Protein AF-X1N7U5-F1 (afdb_monomer_lite)

Foldseek 3Di:
DDDDPVVPDFDKDWDWDDDPQKIKIWIWTDDPPDIDTPDIDIDGVVVVPPPPDDPDDPPPDDDDPDD

Secondary structure (DSSP, 8-state):
----GGGGS--EEEEEEE-SSEEEEEEEEEETTEEEEEEEEEEEHHHH-SS-TT---TTS-------

Radius of gyration: 23.16 Å; chains: 1; bounding box: 58×36×52 Å

Organism: NCBI:txid412755

Structure (mmCIF, N/CA/C/O backbone):
data_AF-X1N7U5-F1
#
_entry.id   AF-X1N7U5-F1
#
loop_
_atom_site.group_PDB
_atom_site.id
_atom_site.type_symbol
_atom_site.label_atom_id
_atom_site.label_alt_id
_atom_site.label_comp_id
_atom_site.label_asym_id
_atom_site.label_entity_id
_atom_site.label_seq_id
_atom_site.pdbx_PDB_ins_code
_atom_site.Cartn_x
_atom_site.Cartn_y
_atom_site.Cartn_z
_atom_site.occupancy
_atom_site.B_iso_or_equiv
_atom_site.auth_seq_id
_atom_site.auth_comp_id
_atom_site.auth_asym_id
_atom_site.auth_atom_id
_atom_site.pdbx_P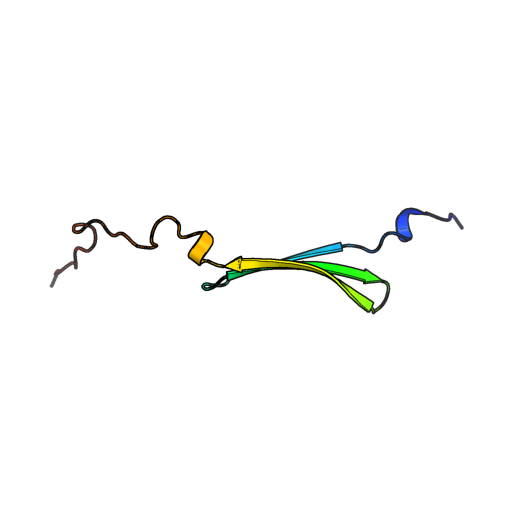DB_model_num
ATOM 1 N N . MET A 1 1 ? 35.656 4.350 -21.528 1.00 40.09 1 MET A N 1
ATOM 2 C CA . MET A 1 1 ? 34.217 4.408 -21.198 1.00 40.09 1 MET A CA 1
ATOM 3 C C . MET A 1 1 ? 33.961 3.278 -20.211 1.00 40.09 1 MET A C 1
ATOM 5 O O . MET A 1 1 ? 34.011 2.123 -20.607 1.00 40.09 1 MET A O 1
ATOM 9 N N . LEU A 1 2 ? 33.908 3.584 -18.914 1.00 45.66 2 LEU A N 1
ATOM 10 C CA . LEU A 1 2 ? 33.845 2.574 -17.851 1.00 45.66 2 LEU A CA 1
ATOM 11 C C . LEU A 1 2 ? 32.423 2.005 -17.782 1.00 45.66 2 LEU A C 1
ATOM 13 O O . LEU A 1 2 ? 31.484 2.744 -17.508 1.00 45.66 2 LEU A O 1
ATOM 17 N N . TRP A 1 3 ? 32.267 0.713 -18.069 1.00 53.72 3 TRP A N 1
ATOM 18 C CA . TRP A 1 3 ? 31.013 -0.012 -17.872 1.00 53.72 3 TRP A CA 1
ATOM 19 C C . TRP A 1 3 ? 30.794 -0.232 -16.376 1.00 53.72 3 TRP A C 1
ATOM 21 O O . TRP A 1 3 ? 31.537 -0.973 -15.736 1.00 53.72 3 TRP A O 1
ATOM 31 N N . THR A 1 4 ? 29.782 0.415 -15.810 1.00 59.84 4 THR A N 1
ATOM 32 C CA . THR A 1 4 ? 29.335 0.197 -14.434 1.00 59.84 4 THR A CA 1
ATOM 33 C C . THR A 1 4 ? 28.160 -0.791 -14.437 1.00 59.84 4 THR A C 1
ATOM 35 O O . THR A 1 4 ? 27.048 -0.429 -14.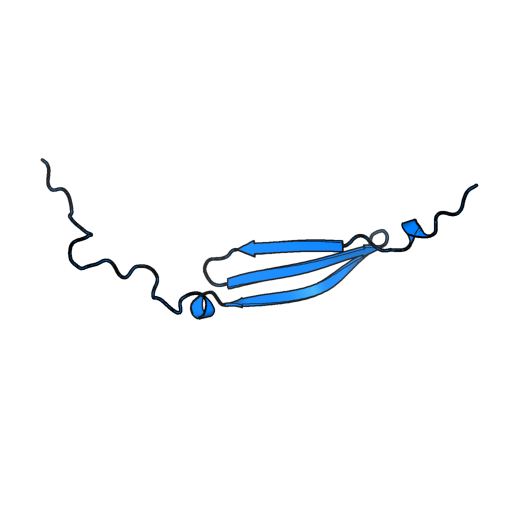814 1.00 59.84 4 THR A O 1
ATOM 38 N N . PRO A 1 5 ? 28.339 -2.047 -13.984 1.00 58.44 5 PRO A N 1
ATOM 39 C CA . PRO A 1 5 ? 27.255 -3.041 -13.934 1.00 58.44 5 PRO A CA 1
ATOM 40 C C . PRO A 1 5 ? 26.100 -2.677 -12.974 1.00 58.44 5 PRO A C 1
ATOM 42 O O . PRO A 1 5 ? 25.061 -3.332 -12.974 1.00 58.44 5 PRO A O 1
ATOM 45 N N . LEU A 1 6 ? 26.253 -1.611 -12.180 1.00 57.44 6 LEU A N 1
ATOM 46 C CA . LEU A 1 6 ? 25.249 -1.090 -11.246 1.00 57.44 6 LEU A CA 1
ATOM 47 C C . LEU A 1 6 ? 24.058 -0.386 -11.921 1.00 57.44 6 LEU A C 1
ATOM 49 O O . LEU A 1 6 ? 23.010 -0.263 -11.292 1.00 57.44 6 LEU A O 1
ATOM 53 N N . GLU A 1 7 ? 24.163 0.035 -13.185 1.00 55.12 7 GLU A N 1
ATOM 54 C CA . GLU A 1 7 ? 23.048 0.698 -13.890 1.00 55.12 7 GLU A CA 1
ATOM 55 C C . GLU A 1 7 ? 21.936 -0.266 -14.352 1.00 55.12 7 GLU A C 1
ATOM 57 O O . GLU A 1 7 ? 20.901 0.168 -14.856 1.00 55.12 7 GLU A O 1
ATOM 62 N N . ILE A 1 8 ? 22.116 -1.579 -14.173 1.00 64.56 8 ILE A N 1
ATOM 63 C CA . ILE A 1 8 ? 21.212 -2.603 -14.722 1.00 64.56 8 ILE A CA 1
ATOM 64 C C . ILE A 1 8 ? 20.061 -2.946 -13.757 1.00 64.56 8 ILE A C 1
ATOM 66 O O . ILE A 1 8 ? 19.049 -3.505 -14.185 1.00 64.56 8 ILE A O 1
ATOM 70 N N . ILE A 1 9 ? 20.159 -2.595 -12.469 1.00 74.56 9 ILE A N 1
ATOM 71 C CA . ILE A 1 9 ? 19.107 -2.908 -11.491 1.00 74.56 9 ILE A CA 1
ATOM 72 C C . ILE A 1 9 ? 18.017 -1.826 -11.561 1.00 74.56 9 ILE A C 1
ATOM 74 O O . ILE A 1 9 ? 18.277 -0.673 -11.208 1.00 74.56 9 ILE A O 1
ATOM 78 N N . PRO A 1 10 ? 16.786 -2.158 -12.000 1.00 79.00 10 PRO A N 1
ATOM 79 C CA . PRO A 1 10 ? 15.711 -1.179 -12.071 1.00 79.00 10 PRO A CA 1
ATOM 80 C C . PRO A 1 10 ? 15.390 -0.660 -10.668 1.00 79.00 10 PRO A C 1
ATOM 82 O O . PRO A 1 10 ? 15.145 -1.438 -9.743 1.00 79.00 10 PRO A O 1
ATOM 85 N N . LYS A 1 11 ? 15.382 0.670 -10.513 1.00 86.69 11 LYS A N 1
ATOM 86 C CA . LYS A 1 11 ? 15.008 1.316 -9.250 1.00 86.69 11 LYS A CA 1
ATOM 87 C C . LYS A 1 11 ? 13.598 0.887 -8.859 1.00 86.69 11 LYS A C 1
ATOM 89 O O . LYS A 1 11 ? 12.691 0.882 -9.697 1.00 86.69 11 LYS A O 1
ATOM 94 N N . LYS A 1 12 ? 13.436 0.560 -7.579 1.00 93.75 12 LYS A N 1
ATOM 95 C CA . LYS A 1 12 ? 12.156 0.195 -6.983 1.00 93.75 12 LYS A CA 1
ATOM 96 C C . LYS A 1 12 ? 11.655 1.291 -6.052 1.00 93.75 12 LYS A C 1
ATOM 98 O O . LYS A 1 12 ? 12.448 2.035 -5.476 1.00 93.75 12 LYS A O 1
ATOM 103 N N . SER A 1 13 ? 10.342 1.405 -5.915 1.00 95.81 13 SER A N 1
ATOM 104 C CA . SER A 1 13 ? 9.692 2.381 -5.042 1.00 95.81 13 SER A CA 1
ATOM 105 C C . SER A 1 13 ? 8.485 1.752 -4.365 1.00 95.81 13 SER A C 1
ATOM 107 O O . SER A 1 13 ? 7.721 1.034 -5.008 1.00 95.81 13 SER A O 1
ATOM 109 N N . LEU A 1 14 ? 8.325 2.035 -3.075 1.00 97.94 14 LEU A N 1
ATOM 110 C CA . LEU A 1 14 ? 7.182 1.602 -2.283 1.00 97.94 14 LEU A CA 1
ATOM 111 C C . LEU A 1 14 ? 6.174 2.751 -2.193 1.00 97.94 14 LEU A C 1
ATOM 113 O O . LEU A 1 14 ? 6.531 3.856 -1.789 1.00 97.94 14 LEU A O 1
ATOM 117 N N . GLY A 1 15 ? 4.929 2.488 -2.576 1.00 97.88 15 GLY A N 1
ATOM 118 C CA . GLY A 1 15 ? 3.793 3.374 -2.352 1.00 97.88 15 GLY A CA 1
ATOM 119 C C . GLY A 1 15 ? 2.896 2.793 -1.269 1.00 97.88 15 GLY A C 1
ATOM 120 O O . GLY A 1 15 ? 2.567 1.609 -1.321 1.00 97.88 15 GLY A O 1
ATOM 121 N N . ILE A 1 16 ? 2.510 3.619 -0.300 1.00 97.88 16 ILE 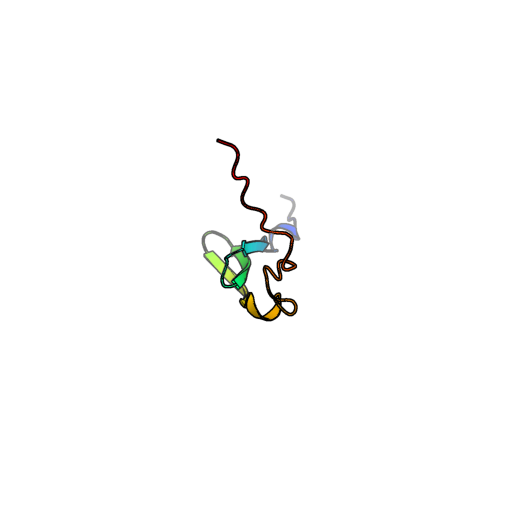A N 1
ATOM 122 C CA . ILE A 1 16 ? 1.576 3.248 0.765 1.00 97.88 16 ILE A CA 1
ATOM 123 C C . ILE A 1 16 ? 0.432 4.257 0.740 1.00 97.88 16 ILE A C 1
ATOM 125 O O . ILE A 1 16 ? 0.666 5.457 0.872 1.00 97.88 16 ILE A O 1
ATOM 129 N N . ASP A 1 17 ? -0.785 3.756 0.565 1.00 97.19 17 ASP A N 1
ATOM 130 C CA . ASP A 1 17 ? -2.025 4.519 0.659 1.00 97.19 17 ASP A CA 1
ATOM 131 C C . ASP A 1 17 ? -2.758 4.119 1.943 1.00 97.19 17 ASP A C 1
ATOM 133 O O . ASP A 1 17 ? -3.045 2.940 2.168 1.00 97.19 17 ASP A O 1
ATOM 137 N N . ILE A 1 18 ? -3.018 5.096 2.810 1.00 95.06 18 ILE A N 1
ATOM 138 C CA . ILE A 1 18 ? -3.645 4.887 4.117 1.00 95.06 18 ILE A CA 1
ATOM 139 C C . ILE A 1 18 ? -5.067 5.435 4.044 1.00 95.06 18 ILE A C 1
ATOM 141 O O . ILE A 1 18 ? -5.309 6.619 4.278 1.00 95.06 18 ILE A O 1
ATOM 145 N N . GLY A 1 19 ? -6.007 4.552 3.718 1.00 91.25 19 GLY A N 1
ATOM 146 C CA . GLY A 1 19 ? -7.433 4.845 3.702 1.00 91.25 19 GLY A CA 1
ATOM 147 C C . GLY A 1 19 ? -8.136 4.405 4.986 1.00 91.25 19 GLY A C 1
ATOM 148 O O . GLY A 1 19 ? -7.618 3.626 5.784 1.00 91.25 19 GLY A O 1
ATOM 149 N N . THR A 1 20 ? -9.373 4.865 5.168 1.00 90.94 20 THR A N 1
ATOM 150 C CA . THR A 1 20 ? -10.222 4.471 6.305 1.00 90.94 20 THR A CA 1
ATOM 151 C C . THR A 1 20 ? -10.648 3.003 6.251 1.00 90.94 20 THR A C 1
ATOM 153 O O . THR A 1 20 ? -10.786 2.363 7.288 1.00 90.94 20 THR A O 1
ATOM 156 N N . SER A 1 21 ? -10.856 2.450 5.054 1.00 90.06 21 SER A N 1
ATOM 157 C CA . SER A 1 21 ? -11.282 1.056 4.871 1.00 90.06 21 SER A CA 1
ATOM 158 C C . SER A 1 21 ? -10.118 0.069 4.805 1.00 90.06 21 SER A C 1
ATOM 160 O O . SER A 1 21 ? -10.281 -1.100 5.152 1.00 90.06 21 SER A O 1
ATOM 162 N N . SER A 1 22 ? -8.948 0.518 4.350 1.00 94.75 22 SER A N 1
ATOM 163 C CA . SER A 1 22 ? -7.791 -0.345 4.119 1.00 94.75 22 SER A CA 1
ATOM 164 C C . SER A 1 22 ? -6.499 0.453 4.020 1.00 94.75 22 SER A C 1
ATOM 166 O O . SER A 1 22 ? -6.508 1.577 3.518 1.00 94.75 22 SER A O 1
ATOM 168 N N . ILE A 1 23 ? -5.386 -0.186 4.364 1.00 95.81 23 ILE A N 1
ATOM 169 C CA . ILE A 1 23 ? -4.050 0.249 3.958 1.00 95.81 23 ILE A CA 1
ATOM 170 C C . ILE A 1 23 ? -3.662 -0.551 2.718 1.00 95.81 23 ILE A C 1
ATOM 172 O O . ILE A 1 23 ? -3.659 -1.783 2.754 1.00 95.81 23 ILE A O 1
ATOM 176 N N . LYS A 1 24 ? -3.330 0.133 1.624 1.00 97.62 24 LYS A N 1
ATOM 177 C CA . LYS A 1 24 ? -2.868 -0.496 0.383 1.00 97.62 24 LYS A CA 1
ATOM 178 C C . LYS A 1 24 ? -1.389 -0.201 0.176 1.00 97.62 24 LYS A C 1
ATOM 180 O O . LYS A 1 24 ? -0.916 0.897 0.454 1.00 97.62 24 LYS A O 1
ATOM 185 N N . MET A 1 25 ? -0.656 -1.190 -0.311 1.00 98.38 25 MET A N 1
ATOM 186 C CA . MET A 1 25 ? 0.785 -1.126 -0.523 1.00 98.38 25 MET A CA 1
ATOM 187 C C . MET A 1 25 ? 1.115 -1.615 -1.926 1.00 98.38 25 MET A C 1
ATOM 189 O O . MET A 1 25 ? 0.607 -2.644 -2.370 1.00 98.38 25 MET A O 1
ATOM 193 N N . VAL A 1 26 ? 1.980 -0.884 -2.620 1.00 98.38 26 VAL A N 1
ATOM 194 C CA . VAL A 1 26 ? 2.450 -1.235 -3.962 1.00 98.38 26 VAL A CA 1
ATOM 195 C C . VAL A 1 26 ? 3.958 -1.113 -4.044 1.00 98.38 26 VAL A C 1
ATOM 197 O O . VAL A 1 26 ? 4.535 -0.119 -3.614 1.00 98.38 26 VAL A O 1
ATOM 200 N N . GLU A 1 27 ? 4.600 -2.098 -4.652 1.00 98.31 27 GLU A N 1
ATOM 201 C CA . GLU A 1 27 ? 5.998 -2.007 -5.058 1.00 98.31 27 GLU A CA 1
ATOM 202 C C . GLU A 1 27 ? 6.032 -1.802 -6.570 1.00 98.31 27 GLU A C 1
ATOM 204 O O . GLU A 1 27 ? 5.530 -2.631 -7.331 1.00 98.31 27 GLU A O 1
ATOM 209 N N . LEU A 1 28 ? 6.611 -0.692 -7.016 1.00 97.62 28 LEU A N 1
ATOM 210 C CA . LEU A 1 28 ? 6.767 -0.378 -8.430 1.00 97.62 28 LEU A CA 1
ATOM 211 C C . LEU A 1 28 ? 8.239 -0.428 -8.817 1.00 97.62 28 LEU A C 1
ATOM 213 O O . LEU A 1 28 ? 9.094 0.068 -8.084 1.00 97.62 28 LEU A O 1
ATOM 217 N N . SER A 1 29 ? 8.530 -0.947 -10.004 1.00 95.69 29 SER A N 1
ATOM 218 C CA . SER A 1 29 ? 9.823 -0.771 -10.664 1.00 95.69 29 SER A CA 1
ATOM 219 C C . SER A 1 29 ? 9.661 0.026 -11.959 1.00 95.69 29 SER A C 1
ATOM 221 O O . SER A 1 29 ? 8.593 0.037 -12.586 1.00 95.69 29 SER A O 1
ATOM 223 N N . ARG A 1 30 ? 10.723 0.728 -12.368 1.00 91.44 30 ARG A N 1
ATOM 224 C CA . ARG A 1 30 ? 10.773 1.453 -13.647 1.00 91.44 30 ARG A CA 1
ATOM 225 C C . ARG A 1 30 ? 11.974 0.997 -14.466 1.00 91.44 30 ARG A C 1
ATOM 227 O O . ARG A 1 30 ? 13.101 1.004 -13.977 1.00 91.44 30 ARG A O 1
ATOM 234 N N . ARG A 1 31 ? 11.733 0.669 -15.737 1.00 88.56 31 ARG A N 1
ATOM 235 C CA . ARG A 1 31 ? 12.777 0.439 -16.745 1.00 88.56 31 ARG A CA 1
ATOM 236 C C . ARG A 1 31 ? 12.438 1.244 -17.998 1.00 88.56 31 ARG A C 1
ATOM 238 O O . ARG A 1 31 ? 11.464 0.937 -18.683 1.00 88.56 31 ARG A O 1
ATOM 245 N N . GLY A 1 32 ? 13.222 2.286 -18.277 1.00 86.69 32 GLY A N 1
ATOM 246 C CA . GLY A 1 32 ? 12.868 3.282 -19.295 1.00 86.69 32 GLY A CA 1
ATOM 247 C C . GLY A 1 32 ? 11.514 3.924 -18.976 1.00 86.69 32 GLY A C 1
ATOM 248 O O . GLY A 1 32 ? 11.271 4.320 -17.838 1.00 86.69 32 GLY A O 1
ATOM 249 N N . GLU A 1 33 ? 10.604 3.956 -19.947 1.00 88.62 33 GLU A N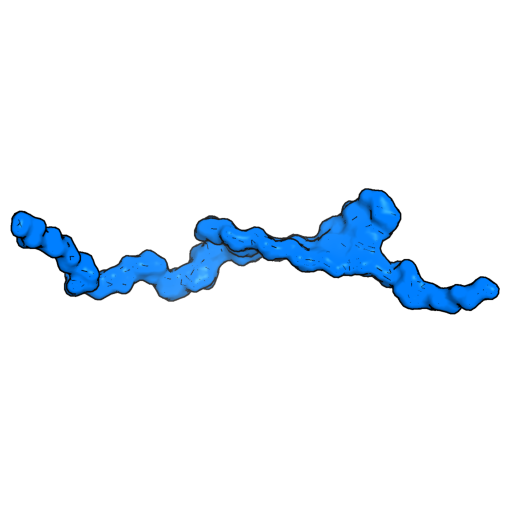 1
ATOM 250 C CA . GLU A 1 33 ? 9.239 4.480 -19.771 1.00 88.62 33 GLU A CA 1
ATOM 251 C C . GLU A 1 33 ? 8.247 3.461 -19.191 1.00 88.62 33 GLU A C 1
ATOM 253 O O . GLU A 1 33 ? 7.148 3.817 -18.765 1.00 88.62 33 GLU A O 1
ATOM 258 N N . ARG A 1 34 ? 8.626 2.180 -19.116 1.00 91.44 34 ARG A N 1
ATOM 259 C CA . ARG A 1 34 ? 7.739 1.140 -18.598 1.00 91.44 34 ARG A CA 1
ATOM 260 C C . ARG A 1 34 ? 7.765 1.127 -17.071 1.00 91.44 34 ARG A C 1
ATOM 262 O O . ARG A 1 34 ? 8.817 0.932 -16.458 1.00 91.44 34 ARG A O 1
ATOM 269 N N . ARG A 1 35 ? 6.583 1.261 -16.468 1.00 93.62 35 ARG A N 1
ATOM 270 C CA . ARG A 1 35 ? 6.339 0.996 -15.044 1.00 93.62 35 ARG A CA 1
ATOM 271 C C . ARG A 1 35 ? 5.790 -0.418 -14.884 1.00 93.62 35 ARG A C 1
ATOM 273 O O . ARG A 1 35 ? 4.937 -0.837 -15.666 1.00 93.62 35 ARG A O 1
ATOM 280 N N . LYS A 1 36 ? 6.280 -1.151 -13.891 1.00 95.69 36 LYS A N 1
ATOM 281 C CA . LYS A 1 36 ? 5.801 -2.491 -13.544 1.00 95.69 36 LYS A CA 1
ATOM 282 C C . LYS A 1 36 ? 5.372 -2.503 -12.082 1.00 95.69 36 LYS A C 1
ATOM 284 O O . LYS A 1 36 ? 6.105 -2.009 -11.231 1.00 95.69 36 LYS A O 1
ATOM 289 N N . LEU A 1 37 ? 4.198 -3.070 -11.815 1.00 97.19 37 LEU A N 1
ATOM 290 C CA . LEU A 1 3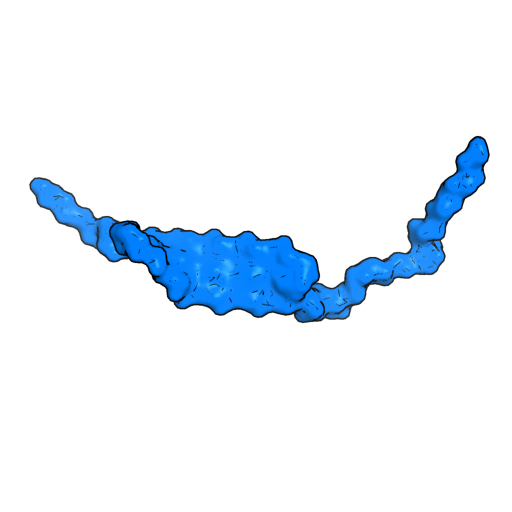7 ? 3.773 -3.442 -10.470 1.00 97.19 37 LEU A CA 1
ATOM 291 C C . LEU A 1 37 ? 4.448 -4.766 -10.120 1.00 97.19 37 LEU A C 1
ATOM 293 O O . LEU A 1 37 ? 4.184 -5.780 -10.761 1.00 97.19 37 LEU A O 1
ATOM 297 N N . GLU A 1 38 ? 5.381 -4.723 -9.178 1.00 97.81 38 GLU A N 1
ATOM 298 C CA . GLU A 1 38 ? 6.117 -5.901 -8.718 1.00 97.81 38 GLU A CA 1
ATOM 299 C C . GLU A 1 38 ? 5.329 -6.652 -7.651 1.00 97.81 38 GLU A C 1
ATOM 301 O O . GLU A 1 38 ? 5.235 -7.873 -7.712 1.00 97.81 38 GLU A O 1
ATOM 306 N N . ASN A 1 39 ? 4.728 -5.919 -6.712 1.00 98.12 39 ASN A N 1
ATOM 307 C CA . ASN A 1 39 ? 3.909 -6.477 -5.645 1.00 98.12 39 ASN A CA 1
ATOM 308 C C . ASN A 1 39 ? 2.738 -5.561 -5.304 1.00 98.12 39 ASN A C 1
ATOM 310 O O . ASN A 1 39 ? 2.808 -4.339 -5.462 1.00 98.12 39 ASN A O 1
ATOM 314 N N . TYR A 1 40 ? 1.685 -6.182 -4.784 1.00 98.12 40 TYR A N 1
ATOM 315 C CA . TYR A 1 40 ? 0.502 -5.530 -4.248 1.00 98.12 40 TYR A CA 1
ATOM 316 C C . TYR A 1 40 ? 0.125 -6.194 -2.927 1.00 98.12 40 TYR A C 1
ATOM 318 O O . TYR A 1 40 ? 0.096 -7.420 -2.832 1.00 98.12 40 TYR A O 1
ATOM 326 N N . GLY A 1 41 ? -0.178 -5.380 -1.924 1.00 97.06 41 GLY A N 1
ATOM 327 C CA . GLY A 1 41 ? -0.709 -5.835 -0.650 1.00 97.06 41 GLY A CA 1
ATOM 328 C C . GLY A 1 41 ? -1.851 -4.943 -0.198 1.00 97.06 41 GLY A C 1
ATOM 329 O O . GLY A 1 41 ? -1.831 -3.731 -0.405 1.00 97.06 41 GLY A O 1
ATOM 330 N N . GLU A 1 42 ? -2.834 -5.545 0.456 1.00 96.62 42 GLU A N 1
ATOM 331 C CA . GLU A 1 42 ? -3.921 -4.832 1.109 1.00 96.62 42 GLU A CA 1
ATOM 332 C C . GLU A 1 42 ? -4.114 -5.379 2.518 1.00 96.62 42 GLU A C 1
ATOM 334 O O . GLU A 1 42 ? -4.158 -6.589 2.733 1.00 96.62 42 GLU A O 1
ATOM 339 N N . ILE A 1 43 ? -4.253 -4.466 3.473 1.00 93.06 43 ILE A N 1
ATOM 340 C CA . ILE A 1 43 ? -4.663 -4.766 4.836 1.00 93.06 43 ILE A CA 1
ATOM 341 C C . ILE A 1 43 ? -6.014 -4.095 5.046 1.00 93.06 43 ILE A C 1
ATOM 343 O O . ILE A 1 43 ? -6.103 -2.867 5.082 1.00 93.0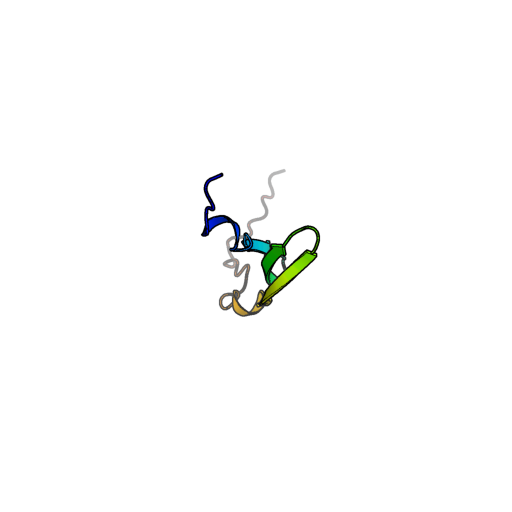6 43 ILE A O 1
ATOM 347 N N . ALA A 1 44 ? -7.069 -4.896 5.196 1.00 91.56 44 ALA A N 1
ATOM 348 C CA . ALA A 1 44 ? -8.377 -4.385 5.580 1.00 91.56 44 ALA A CA 1
ATOM 349 C C . ALA A 1 44 ? -8.294 -3.768 6.983 1.00 91.56 44 ALA A C 1
ATOM 351 O O . ALA A 1 44 ? -7.750 -4.376 7.907 1.00 91.56 44 ALA A O 1
ATOM 352 N N . ALA A 1 45 ? -8.858 -2.574 7.163 1.00 84.81 45 ALA A N 1
ATOM 353 C CA . ALA A 1 45 ? -8.775 -1.859 8.432 1.00 84.81 45 ALA A CA 1
ATOM 354 C C . ALA A 1 45 ? -9.424 -2.652 9.584 1.00 84.81 45 ALA A C 1
ATOM 356 O O . ALA A 1 45 ? -8.940 -2.604 10.710 1.00 84.81 45 ALA A O 1
ATOM 357 N N . SER A 1 46 ? -10.439 -3.478 9.297 1.00 80.12 46 SER A N 1
ATOM 358 C CA . SER A 1 46 ? -11.056 -4.412 10.255 1.00 80.12 46 SER A CA 1
ATOM 359 C C . SER A 1 46 ? -10.056 -5.341 10.952 1.00 80.12 46 SER A C 1
ATOM 361 O O . SER A 1 46 ? -10.236 -5.645 12.127 1.00 80.12 46 SER A O 1
ATOM 363 N N . VAL A 1 47 ? -8.982 -5.746 10.268 1.00 72.88 47 VAL A N 1
ATOM 364 C CA . VAL A 1 47 ? -7.921 -6.596 10.832 1.00 72.88 47 VAL A CA 1
ATOM 365 C C . VAL A 1 47 ? -7.058 -5.821 11.836 1.00 72.88 47 VAL A C 1
ATOM 367 O O . VAL A 1 47 ? -6.563 -6.399 12.799 1.00 72.88 47 VAL A O 1
ATOM 370 N N . LEU A 1 48 ? -6.919 -4.504 11.654 1.00 67.69 48 LEU A N 1
ATOM 371 C CA . LEU A 1 48 ? -6.215 -3.610 12.581 1.00 67.69 48 LEU A CA 1
ATOM 372 C C . LEU A 1 48 ? -7.082 -3.249 13.800 1.00 67.69 48 LEU A C 1
ATOM 374 O O . LEU A 1 48 ? -6.555 -2.947 14.869 1.00 67.69 48 LEU A O 1
ATOM 378 N N . TYR A 1 49 ? -8.408 -3.322 13.664 1.00 63.25 49 TYR A N 1
ATOM 379 C CA . TYR A 1 49 ? -9.385 -3.004 14.709 1.00 63.25 49 TYR A CA 1
ATOM 380 C C . TYR A 1 49 ? -9.706 -4.175 15.659 1.00 63.25 49 TYR A C 1
ATOM 382 O O . TYR A 1 49 ? -10.813 -4.233 16.192 1.00 63.25 49 TYR A O 1
ATOM 390 N N . GLN A 1 50 ? -8.756 -5.074 15.973 1.00 60.31 50 GLN A N 1
ATOM 391 C CA . GLN A 1 50 ? -8.953 -6.067 17.055 1.00 60.31 50 GLN A CA 1
ATOM 392 C C . GLN A 1 50 ? -9.324 -5.425 18.414 1.00 60.31 50 GLN A C 1
ATOM 394 O O . GLN A 1 50 ? -9.801 -6.113 19.315 1.00 60.31 50 GLN A O 1
ATOM 399 N N . LYS A 1 51 ? -9.173 -4.100 18.555 1.00 60.75 51 LYS A N 1
ATOM 400 C CA . LYS A 1 51 ? -9.921 -3.281 19.515 1.00 60.75 51 LYS A CA 1
ATOM 401 C C . LYS A 1 51 ? -10.814 -2.288 18.756 1.00 60.75 51 LYS A C 1
ATOM 403 O O . LYS A 1 51 ? -10.299 -1.596 17.873 1.00 60.75 51 LYS A O 1
ATOM 408 N N . PRO A 1 52 ? -12.116 -2.184 19.084 1.00 58.56 52 PRO A N 1
ATOM 409 C CA . PRO A 1 52 ? -13.011 -1.252 18.412 1.00 58.56 52 PRO A CA 1
ATOM 410 C C . PRO A 1 52 ? -12.502 0.188 18.550 1.00 58.56 52 PRO A C 1
ATOM 412 O O . PRO A 1 52 ? -12.169 0.661 19.638 1.00 58.56 52 PRO A O 1
ATOM 415 N N . PHE A 1 53 ? -12.439 0.892 17.420 1.00 57.56 53 PHE A N 1
ATOM 416 C CA . PHE A 1 53 ? -12.179 2.324 17.380 1.00 57.56 53 PHE A CA 1
ATOM 417 C C . PHE A 1 53 ? -13.311 3.037 18.131 1.00 57.56 53 PHE A C 1
ATOM 419 O O . PHE A 1 53 ? -14.473 2.883 17.761 1.00 57.56 53 PHE A O 1
ATOM 426 N N . ARG A 1 54 ? -12.966 3.817 19.167 1.00 55.78 54 ARG A N 1
ATOM 427 C CA . ARG A 1 54 ? -13.897 4.580 20.025 1.00 55.78 54 ARG A CA 1
ATOM 428 C C . ARG A 1 54 ? -14.756 3.762 21.006 1.00 55.78 54 ARG A C 1
ATOM 430 O O . ARG A 1 54 ? -15.934 4.062 21.183 1.00 55.78 54 ARG A O 1
ATOM 437 N N . THR A 1 55 ? -14.183 2.816 21.748 1.00 58.47 55 THR A N 1
ATOM 438 C CA . THR A 1 55 ? -14.712 2.555 23.103 1.00 58.47 55 THR A CA 1
ATOM 439 C C . THR A 1 55 ? -14.422 3.778 23.969 1.00 58.47 55 THR A C 1
ATOM 441 O O . THR A 1 55 ? -13.380 3.864 24.611 1.00 58.47 55 THR A O 1
ATOM 444 N N . PHE A 1 56 ? -15.308 4.770 23.908 1.00 59.94 56 PHE A N 1
ATOM 445 C CA . PHE A 1 56 ? -15.358 5.819 24.916 1.00 59.94 56 PHE A CA 1
ATOM 446 C C . PHE A 1 56 ? -15.841 5.173 26.211 1.00 59.94 56 PHE A C 1
ATOM 448 O O . PHE A 1 56 ? -16.888 4.520 26.221 1.00 59.94 56 PHE A O 1
ATOM 455 N N . ASP A 1 57 ? -15.088 5.343 27.294 1.00 61.00 57 ASP A N 1
ATOM 456 C CA . ASP A 1 57 ? -15.632 5.067 28.615 1.00 61.00 57 ASP A CA 1
ATOM 457 C C . ASP A 1 57 ? -16.852 5.971 28.812 1.00 61.00 57 ASP A C 1
ATOM 459 O O . ASP A 1 57 ? -16.856 7.127 28.384 1.00 61.00 57 ASP A O 1
ATOM 463 N N . LYS A 1 58 ? -17.916 5.457 29.431 1.00 57.06 58 LYS A N 1
ATOM 464 C CA . LYS A 1 58 ? -19.231 6.130 29.514 1.00 57.06 58 LYS A CA 1
ATOM 465 C C . LYS A 1 58 ? -19.162 7.567 30.080 1.00 57.06 58 LYS A C 1
ATOM 467 O O . LYS A 1 58 ? -20.102 8.334 29.911 1.00 57.06 58 LYS A O 1
ATOM 472 N N . SER A 1 59 ? -18.055 7.928 30.730 1.00 59.84 59 SER A N 1
ATOM 473 C CA . SER A 1 59 ? -17.752 9.226 31.334 1.00 59.84 59 SER A CA 1
ATOM 474 C C . SER A 1 59 ? -16.921 10.198 30.477 1.00 59.84 59 SER A C 1
ATOM 476 O O . SER A 1 59 ? -16.741 11.334 30.903 1.00 59.84 59 SER A O 1
ATOM 478 N N . THR A 1 60 ? -16.395 9.818 29.301 1.00 61.62 60 THR A N 1
ATOM 479 C CA . THR A 1 60 ? -15.487 10.707 28.530 1.00 61.62 60 THR A CA 1
ATOM 480 C C . THR A 1 60 ? -16.208 11.752 27.674 1.00 61.62 60 THR A C 1
ATOM 482 O O . THR A 1 60 ? -15.583 12.711 27.228 1.00 61.62 60 THR A O 1
ATOM 485 N N . LEU A 1 61 ? -17.513 11.594 27.441 1.00 62.78 61 LEU A N 1
ATOM 486 C CA . LEU A 1 61 ? -18.324 12.538 26.668 1.00 62.78 61 LEU A CA 1
ATOM 487 C C . LEU A 1 61 ? -19.133 13.431 27.614 1.00 62.78 61 LEU A C 1
ATOM 489 O O . LEU A 1 61 ? -20.340 13.263 27.769 1.00 62.78 61 LEU A O 1
ATOM 493 N N . LEU A 1 62 ? -18.454 14.377 28.263 1.00 67.94 62 LEU A N 1
ATOM 494 C CA . LEU A 1 62 ? -19.116 15.466 28.977 1.00 67.94 62 LEU A CA 1
ATOM 495 C C . LEU A 1 62 ? -19.349 16.614 27.994 1.00 67.94 62 LEU A C 1
ATOM 497 O O . LEU A 1 62 ? -18.407 17.249 27.523 1.00 67.94 62 LEU A O 1
ATOM 501 N N . LEU A 1 63 ? -20.616 16.858 27.663 1.00 63.97 63 LEU A N 1
ATOM 502 C CA . LEU A 1 63 ? -21.022 18.051 26.934 1.00 63.97 63 LEU A CA 1
ATOM 503 C C . LEU A 1 63 ? -20.967 19.232 27.914 1.00 63.97 63 LEU A C 1
ATOM 505 O O . LEU A 1 63 ? -21.691 19.236 28.907 1.00 63.97 63 LEU A O 1
ATOM 509 N N . SER A 1 64 ? -20.085 20.203 27.668 1.00 69.50 64 SER A N 1
ATOM 510 C CA . SER A 1 64 ? -20.028 21.426 28.475 1.00 69.50 64 SER A CA 1
ATOM 511 C C . SER A 1 64 ? -21.280 22.261 28.212 1.00 69.50 64 SER A C 1
ATOM 513 O O . SER A 1 64 ? -21.430 22.814 27.126 1.00 69.50 64 SER A O 1
ATOM 515 N N . SER A 1 65 ? -22.174 22.343 29.195 1.00 70.75 65 SER A N 1
ATOM 516 C CA . SER A 1 65 ? -23.316 23.261 29.205 1.00 70.75 65 SER A CA 1
ATOM 517 C C . SER A 1 65 ? -22.945 24.541 29.960 1.00 70.75 65 SER A C 1
ATOM 519 O O . SER A 1 65 ? -23.489 24.815 31.030 1.00 70.75 65 SER A O 1
ATOM 521 N N . GLN A 1 66 ? -21.942 25.268 29.469 1.00 65.44 66 GLN A N 1
ATOM 522 C CA . GLN A 1 66 ? -21.703 26.631 29.940 1.00 65.44 66 GLN A CA 1
ATOM 523 C C . GLN A 1 66 ? -22.484 27.583 29.034 1.00 65.44 66 GLN A C 1
ATOM 525 O O . GLN A 1 66 ? -22.194 27.648 27.838 1.00 65.44 66 GLN A O 1
ATOM 530 N N . ASP A 1 67 ? -23.485 28.237 29.627 1.00 56.41 67 ASP A N 1
ATOM 531 C CA . ASP A 1 67 ? -24.203 29.393 29.074 1.00 56.41 67 ASP A CA 1
ATOM 532 C C . ASP A 1 67 ? -23.331 30.659 29.122 1.00 56.41 67 ASP A C 1
ATOM 534 O O . ASP A 1 67 ? -22.580 30.826 30.117 1.00 56.41 67 ASP A O 1
#

Sequence (67 aa):
MLWTPLEIIPKKSLGIDIGTSSIKMVELSRRGERRKLENYGEIAASVLYQKPFRTFDKSTLLLSSQD

pLDDT: mean 78.83, std 17.41, range [40.09, 98.38]